Protein AF-A0A924GSC3-F1 (afdb_monomer_lite)

Radius of gyration: 15.81 Å; chains: 1; bounding box: 32×34×38 Å

Structure (mmCIF, N/CA/C/O backbone):
data_AF-A0A924GSC3-F1
#
_entry.id   AF-A0A924GSC3-F1
#
loop_
_atom_site.group_PDB
_atom_site.id
_atom_site.type_symbol
_atom_site.label_atom_id
_atom_site.label_alt_id
_atom_site.label_comp_id
_atom_site.label_asym_id
_atom_site.label_entity_id
_atom_site.label_seq_id
_atom_site.pdbx_PDB_ins_code
_atom_site.Cartn_x
_atom_site.Cartn_y
_atom_site.Cartn_z
_atom_site.occupancy
_atom_site.B_iso_or_equiv
_atom_site.auth_seq_id
_atom_site.auth_comp_id
_atom_site.auth_asym_id
_atom_site.auth_atom_id
_atom_site.pdbx_PDB_model_num
ATOM 1 N N . TYR A 1 1 ? 12.371 16.155 -12.858 1.00 75.56 1 TYR A N 1
ATOM 2 C CA . TYR A 1 1 ? 10.897 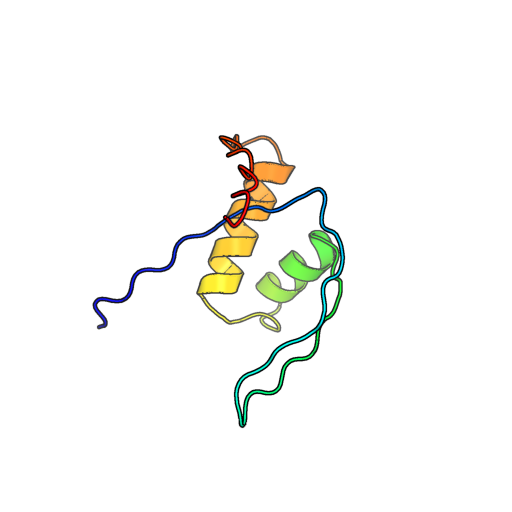16.156 -12.919 1.00 75.56 1 TYR A CA 1
ATOM 3 C C . TYR A 1 1 ? 10.459 15.154 -13.974 1.00 75.56 1 TYR A C 1
ATOM 5 O O . TYR A 1 1 ? 11.122 15.082 -15.000 1.00 75.56 1 TYR A O 1
ATOM 13 N N . SER A 1 2 ? 9.422 14.362 -13.687 1.00 91.94 2 SER A N 1
ATOM 14 C CA . SER A 1 2 ? 8.874 13.300 -14.550 1.00 91.94 2 SER A CA 1
ATOM 15 C C . SER A 1 2 ? 7.431 13.641 -14.943 1.00 91.94 2 SER A C 1
ATOM 17 O O . SER A 1 2 ? 6.785 14.416 -14.241 1.00 91.94 2 SER A O 1
ATOM 19 N N . THR A 1 3 ? 6.931 13.069 -16.038 1.00 95.19 3 THR A N 1
ATOM 20 C CA . THR A 1 3 ? 5.506 13.109 -16.431 1.00 95.19 3 THR A CA 1
ATOM 21 C C . THR A 1 3 ? 4.739 11.873 -15.952 1.00 95.19 3 THR A C 1
ATOM 23 O O . THR A 1 3 ? 3.683 11.552 -16.485 1.00 95.19 3 THR A O 1
ATOM 26 N N . GLU A 1 4 ? 5.314 11.126 -15.016 1.00 95.69 4 GLU A N 1
ATOM 27 C CA . GLU A 1 4 ? 4.733 9.917 -14.446 1.00 95.69 4 GLU A CA 1
ATOM 28 C C . GLU A 1 4 ? 3.500 10.222 -13.586 1.00 95.69 4 GLU A C 1
ATOM 30 O O . GLU A 1 4 ? 3.465 11.207 -12.846 1.00 95.69 4 GLU A O 1
ATOM 35 N N . PHE A 1 5 ? 2.517 9.326 -13.668 1.00 95.00 5 PHE A N 1
ATOM 36 C CA . PHE A 1 5 ? 1.320 9.316 -12.838 1.00 95.00 5 PHE A CA 1
ATOM 37 C C . PHE A 1 5 ? 1.201 7.958 -12.152 1.00 95.00 5 PHE A C 1
ATOM 39 O O . PHE A 1 5 ? 1.481 6.925 -12.760 1.00 95.00 5 PHE A O 1
ATOM 46 N N . ILE A 1 6 ? 0.793 7.973 -10.884 1.00 95.50 6 ILE A N 1
ATOM 47 C CA . ILE A 1 6 ? 0.611 6.776 -10.065 1.00 95.50 6 ILE A CA 1
ATOM 48 C C . ILE A 1 6 ? -0.771 6.861 -9.429 1.00 95.50 6 ILE A C 1
ATOM 50 O O . ILE A 1 6 ? -1.034 7.770 -8.639 1.00 95.50 6 ILE A O 1
ATOM 54 N N . ASP A 1 7 ? -1.626 5.897 -9.751 1.00 95.50 7 ASP A N 1
ATOM 55 C CA . ASP A 1 7 ? -2.941 5.748 -9.135 1.00 95.50 7 ASP A CA 1
ATOM 56 C C . ASP A 1 7 ? -2.859 4.834 -7.905 1.00 95.50 7 ASP A C 1
ATOM 58 O O . ASP A 1 7 ? -2.196 3.794 -7.925 1.00 95.50 7 ASP A O 1
ATOM 62 N N . ILE A 1 8 ? -3.558 5.205 -6.831 1.00 94.56 8 ILE A N 1
ATOM 63 C CA . ILE A 1 8 ? -3.641 4.419 -5.595 1.00 94.56 8 ILE A CA 1
ATOM 64 C C . ILE A 1 8 ? -4.989 3.700 -5.550 1.00 94.56 8 ILE A C 1
ATOM 66 O O . ILE A 1 8 ? -6.040 4.338 -5.591 1.00 94.56 8 ILE A O 1
ATOM 70 N N . TRP A 1 9 ? -4.953 2.375 -5.409 1.00 95.62 9 TRP A N 1
ATOM 71 C CA . TRP A 1 9 ? -6.138 1.520 -5.361 1.00 95.62 9 TRP A CA 1
ATOM 72 C C . TRP A 1 9 ? -6.207 0.743 -4.047 1.00 95.62 9 TRP A C 1
ATOM 74 O O . TRP A 1 9 ? -5.191 0.277 -3.534 1.00 95.62 9 TRP A O 1
ATOM 84 N N . PHE A 1 10 ? -7.423 0.554 -3.535 1.00 96.50 10 PHE A N 1
ATOM 85 C CA . PHE A 1 10 ? -7.699 -0.359 -2.428 1.00 96.50 10 PHE A CA 1
ATOM 86 C C . PHE A 1 10 ? -8.270 -1.664 -2.969 1.00 96.50 10 PHE A C 1
ATOM 88 O O . PHE A 1 10 ? -9.182 -1.656 -3.794 1.00 96.50 10 PHE A O 1
ATOM 95 N N . ALA A 1 11 ? -7.762 -2.784 -2.460 1.00 95.25 11 ALA A N 1
ATOM 96 C CA . ALA A 1 11 ? -8.235 -4.112 -2.813 1.00 95.25 11 ALA A CA 1
ATOM 97 C C . ALA A 1 11 ? -8.607 -4.895 -1.549 1.00 95.25 11 ALA A C 1
ATOM 99 O O . ALA A 1 11 ? -7.937 -4.804 -0.521 1.00 95.25 11 ALA A O 1
ATOM 100 N N . LYS A 1 12 ? -9.693 -5.660 -1.632 1.00 94.00 12 LYS A N 1
ATOM 101 C CA . LYS A 1 12 ? -10.189 -6.545 -0.573 1.00 94.00 12 LYS A CA 1
ATOM 102 C C . LYS A 1 12 ? -10.717 -7.835 -1.196 1.00 94.00 12 LYS A C 1
ATOM 104 O O . LYS A 1 12 ? -10.789 -7.929 -2.418 1.00 94.00 12 LYS A O 1
ATOM 109 N N . ASP A 1 13 ? -11.083 -8.801 -0.356 1.00 93.50 13 ASP A N 1
ATOM 110 C CA . ASP A 1 13 ? -11.623 -10.097 -0.792 1.00 93.50 13 ASP A CA 1
ATOM 111 C C . ASP A 1 13 ? -10.657 -10.834 -1.749 1.00 93.50 13 ASP A C 1
ATOM 113 O O . ASP A 1 13 ? -11.041 -11.413 -2.764 1.00 93.50 13 ASP A O 1
ATOM 117 N N . LEU A 1 14 ? -9.359 -10.768 -1.426 1.00 92.94 14 LEU A N 1
ATOM 118 C CA . LEU A 1 14 ? -8.271 -11.279 -2.257 1.00 92.94 14 LEU A CA 1
ATOM 119 C C . LEU A 1 14 ? -8.178 -12.809 -2.205 1.00 92.94 14 LEU A C 1
ATOM 121 O O . LEU A 1 14 ? -8.276 -13.419 -1.142 1.00 92.94 14 LEU A O 1
ATOM 125 N N . THR A 1 15 ? -7.891 -13.415 -3.358 1.00 93.12 15 THR A N 1
ATOM 126 C CA . THR A 1 15 ? -7.502 -14.827 -3.482 1.00 93.12 15 THR A CA 1
ATOM 127 C C . THR A 1 15 ? -6.092 -14.904 -4.053 1.00 93.12 15 THR A C 1
ATOM 129 O O . THR A 1 15 ? -5.772 -14.193 -5.005 1.00 93.12 15 THR A O 1
ATOM 132 N N . ALA A 1 16 ? -5.241 -15.757 -3.481 1.00 93.12 16 ALA A N 1
ATOM 133 C CA . ALA A 1 16 ? -3.878 -15.935 -3.967 1.00 93.12 16 ALA A CA 1
ATOM 134 C C . ALA A 1 16 ? -3.876 -16.572 -5.368 1.00 93.12 16 ALA A C 1
ATOM 136 O O . ALA A 1 16 ? -4.447 -17.643 -5.571 1.00 93.12 16 ALA A O 1
ATOM 137 N N . GLY A 1 17 ? -3.235 -15.900 -6.325 1.00 91.38 17 GLY A N 1
ATOM 138 C CA . GLY A 1 17 ? -3.008 -16.405 -7.678 1.00 91.38 17 GLY A CA 1
ATOM 139 C C . GLY A 1 17 ? -1.621 -17.025 -7.855 1.00 91.38 17 GLY A C 1
ATOM 140 O O . GLY A 1 17 ? -0.784 -17.005 -6.953 1.00 91.38 17 GLY A O 1
ATOM 141 N N . GLU A 1 18 ? -1.366 -17.553 -9.049 1.00 94.25 18 GLU A N 1
ATOM 142 C CA . GLU A 1 18 ? -0.034 -18.010 -9.446 1.00 94.25 18 GLU A CA 1
ATOM 143 C C . GLU A 1 18 ? 0.913 -16.815 -9.651 1.00 94.25 18 GLU A C 1
ATOM 145 O O . GLU A 1 18 ? 0.551 -15.821 -10.285 1.00 94.25 18 GLU A O 1
ATOM 150 N N . ARG A 1 19 ? 2.143 -16.916 -9.138 1.00 93.75 19 ARG A N 1
ATOM 151 C CA . ARG A 1 19 ? 3.175 -15.887 -9.300 1.00 93.75 19 ARG A CA 1
ATOM 152 C C . ARG A 1 19 ? 3.734 -15.903 -10.725 1.00 93.75 19 ARG A C 1
ATOM 154 O O . ARG A 1 19 ? 4.224 -16.930 -11.181 1.00 93.75 19 ARG A O 1
ATOM 161 N N . LYS A 1 20 ? 3.725 -14.745 -11.389 1.00 95.00 20 LYS A N 1
ATOM 162 C CA . LYS A 1 20 ? 4.262 -14.543 -12.743 1.00 95.00 20 LYS A CA 1
ATOM 163 C C . LYS A 1 20 ? 5.108 -13.274 -12.752 1.00 95.00 20 LYS A C 1
ATOM 165 O O . LYS A 1 20 ? 4.546 -12.188 -12.761 1.00 95.00 20 LYS A O 1
ATOM 170 N N . LEU A 1 21 ? 6.426 -13.434 -12.659 1.00 96.25 21 LEU A N 1
ATOM 171 C CA . LEU A 1 21 ? 7.385 -12.327 -12.679 1.00 96.25 21 LEU A CA 1
ATOM 172 C C . LEU A 1 21 ? 8.046 -12.206 -14.046 1.00 96.25 21 LEU A C 1
ATOM 174 O O . LEU A 1 21 ? 8.206 -13.214 -14.744 1.00 96.25 21 LEU A O 1
ATOM 178 N N . ASP A 1 22 ? 8.518 -11.009 -14.360 1.00 96.62 22 ASP A N 1
ATOM 179 C CA . ASP A 1 22 ? 9.352 -10.783 -15.534 1.00 96.62 22 ASP A CA 1
ATOM 180 C C . ASP A 1 22 ? 10.784 -11.317 -15.339 1.00 96.62 22 ASP A C 1
ATOM 182 O O . ASP A 1 22 ? 11.270 -11.556 -14.229 1.00 96.62 22 ASP A O 1
ATOM 186 N N . VAL A 1 23 ? 11.503 -11.527 -16.446 1.00 96.44 23 VAL A N 1
ATOM 187 C CA . VAL A 1 23 ? 12.897 -11.996 -16.401 1.00 96.44 23 VAL A CA 1
ATOM 188 C C . VAL A 1 23 ? 13.773 -10.963 -15.688 1.00 96.44 23 VAL A C 1
ATOM 190 O O . VAL A 1 23 ? 13.906 -9.831 -16.142 1.00 96.44 23 VAL A O 1
ATOM 193 N N . GLY A 1 24 ? 14.419 -11.381 -14.596 1.00 96.00 24 GLY A N 1
ATOM 194 C CA . GLY A 1 24 ? 15.271 -10.513 -13.775 1.00 96.00 24 GLY A CA 1
ATOM 195 C C . GLY A 1 24 ? 14.518 -9.723 -12.701 1.00 96.00 24 GLY A C 1
ATOM 196 O O . GLY A 1 24 ? 15.153 -8.984 -11.950 1.00 96.00 24 GLY A O 1
ATOM 197 N N . GLU A 1 25 ? 13.200 -9.893 -12.592 1.00 96.69 25 GLU A N 1
ATOM 198 C CA . GLU A 1 25 ? 12.409 -9.347 -11.495 1.00 96.69 25 GLU A CA 1
ATOM 199 C C . GLU A 1 25 ? 12.477 -10.272 -10.267 1.00 96.69 25 GLU A C 1
ATOM 201 O O . GLU A 1 25 ? 12.286 -11.486 -10.356 1.00 96.69 25 GLU A O 1
ATOM 206 N N . PHE A 1 26 ? 12.736 -9.687 -9.095 1.00 95.81 26 PHE A N 1
ATOM 207 C CA . PHE A 1 26 ? 12.757 -10.381 -7.808 1.00 95.81 26 PHE A CA 1
ATOM 208 C C . PHE A 1 26 ? 11.782 -9.689 -6.857 1.00 95.81 26 PHE A C 1
ATOM 210 O O . PHE A 1 26 ? 11.814 -8.470 -6.712 1.00 95.81 26 PHE A O 1
ATOM 217 N N . LEU A 1 27 ? 10.918 -10.470 -6.208 1.00 95.00 27 LEU A N 1
ATOM 218 C CA . LEU A 1 27 ? 9.856 -9.959 -5.339 1.00 95.00 27 LEU A CA 1
ATOM 219 C C . LEU A 1 27 ? 9.668 -10.864 -4.120 1.00 95.00 27 LEU A C 1
ATOM 221 O O . LEU A 1 27 ? 9.449 -12.063 -4.271 1.00 95.00 27 LEU A O 1
ATOM 225 N N . ASP A 1 28 ? 9.669 -10.294 -2.926 1.00 94.94 28 ASP A N 1
ATOM 226 C CA . ASP A 1 28 ? 9.238 -10.998 -1.721 1.00 94.94 28 ASP A CA 1
ATOM 227 C C . ASP A 1 28 ? 7.935 -10.387 -1.220 1.00 94.94 28 ASP A C 1
ATOM 229 O O . ASP A 1 28 ? 7.751 -9.170 -1.238 1.00 94.94 28 ASP A O 1
ATOM 233 N N . VAL A 1 29 ? 7.009 -11.251 -0.807 1.00 93.50 29 VAL A N 1
ATOM 234 C CA . VAL A 1 29 ? 5.692 -10.843 -0.316 1.00 93.50 29 VAL A CA 1
ATOM 235 C C . VAL A 1 29 ? 5.652 -11.062 1.185 1.00 93.50 29 VAL A C 1
ATOM 237 O O . VAL A 1 29 ? 5.936 -12.158 1.669 1.00 93.50 29 VAL A O 1
ATOM 240 N N . CYS A 1 30 ? 5.265 -10.025 1.918 1.00 94.88 30 CYS A N 1
ATOM 241 C CA . CYS A 1 30 ? 5.035 -10.089 3.351 1.00 94.88 30 CYS A CA 1
ATOM 242 C C . CYS A 1 30 ? 3.655 -9.525 3.702 1.00 94.88 30 CYS A C 1
ATOM 244 O O . CYS A 1 30 ? 3.020 -8.820 2.917 1.00 94.88 30 CYS A O 1
ATOM 246 N N . THR A 1 31 ? 3.193 -9.852 4.903 1.00 96.50 31 THR A N 1
ATOM 247 C CA . THR A 1 31 ? 2.016 -9.235 5.513 1.00 96.50 31 THR A CA 1
ATOM 248 C C . THR A 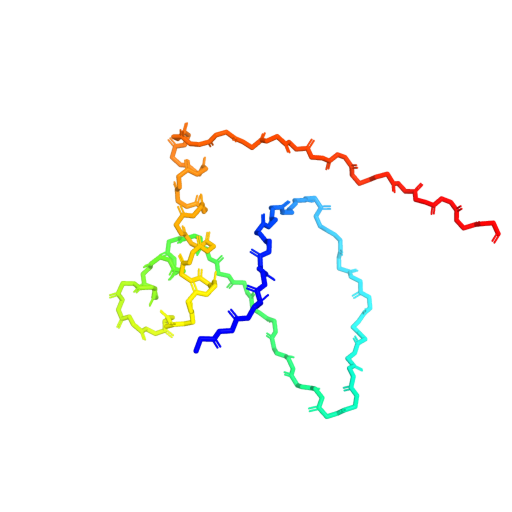1 31 ? 2.469 -8.277 6.601 1.00 96.50 31 THR A C 1
ATOM 250 O O . THR A 1 31 ? 3.325 -8.638 7.405 1.00 96.50 31 THR A O 1
ATOM 253 N N . ALA A 1 32 ? 1.851 -7.103 6.664 1.00 96.88 32 ALA A N 1
ATOM 254 C CA . ALA A 1 32 ? 2.014 -6.157 7.758 1.00 96.88 32 ALA A CA 1
ATOM 255 C C . ALA A 1 32 ? 0.636 -5.660 8.193 1.00 96.88 32 ALA A C 1
ATOM 257 O O . ALA A 1 32 ? -0.259 -5.444 7.370 1.00 96.88 32 ALA A O 1
ATOM 258 N N . THR A 1 33 ? 0.462 -5.467 9.492 1.00 98.31 33 THR A N 1
ATOM 259 C CA . THR A 1 33 ? -0.684 -4.735 10.021 1.00 98.31 33 THR A CA 1
ATOM 260 C C . THR A 1 33 ? -0.572 -3.252 9.647 1.00 98.31 33 THR A C 1
ATOM 262 O O . THR A 1 33 ? 0.535 -2.736 9.456 1.00 98.31 33 THR A O 1
ATOM 265 N N . PRO A 1 34 ? -1.692 -2.507 9.607 1.00 97.94 34 PRO A N 1
ATOM 266 C CA . PRO A 1 34 ? -1.638 -1.061 9.395 1.00 97.94 34 PRO A CA 1
ATOM 267 C C . PRO A 1 34 ? -0.750 -0.336 10.417 1.00 97.94 34 PRO A C 1
ATOM 269 O O . PRO A 1 34 ? -0.064 0.618 10.067 1.00 97.94 34 PRO A O 1
ATOM 272 N N . GLY A 1 35 ? -0.727 -0.806 11.671 1.00 98.25 35 GLY A N 1
ATOM 273 C CA . GLY A 1 35 ? 0.111 -0.232 12.725 1.00 98.25 35 GLY A CA 1
ATOM 274 C C . GLY A 1 35 ? 1.608 -0.398 12.459 1.00 98.25 35 GLY A C 1
ATOM 275 O O . GLY A 1 35 ? 2.352 0.572 12.577 1.00 98.25 35 GLY A O 1
ATOM 276 N N . GLU A 1 36 ? 2.043 -1.594 12.051 1.00 98.50 36 GLU A 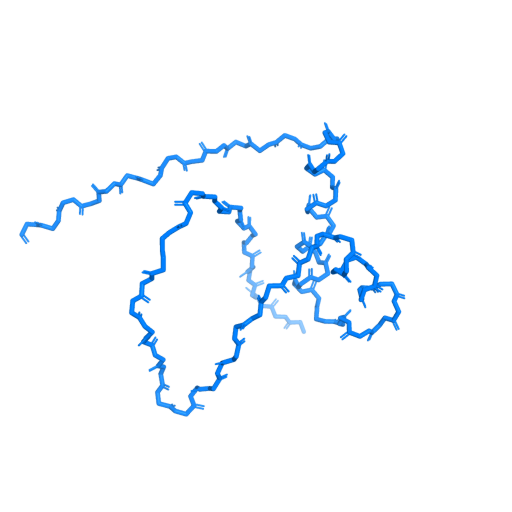N 1
ATOM 277 C CA . GLU A 1 36 ? 3.445 -1.861 11.691 1.00 98.50 36 GLU A CA 1
ATOM 278 C C . GLU A 1 36 ? 3.888 -1.017 10.494 1.00 98.50 36 GLU A C 1
ATOM 280 O O . GLU A 1 36 ? 4.958 -0.414 10.530 1.00 98.50 36 GLU A O 1
ATOM 285 N N . LEU A 1 37 ? 3.041 -0.910 9.463 1.00 98.25 37 LEU A N 1
ATOM 286 C CA . LEU A 1 37 ? 3.341 -0.096 8.287 1.00 98.25 37 LEU A CA 1
ATOM 287 C C . LEU A 1 37 ? 3.494 1.390 8.650 1.00 98.25 37 LEU A C 1
ATOM 289 O O . LEU A 1 37 ? 4.467 2.023 8.245 1.00 98.25 37 LEU A O 1
ATOM 293 N N . LEU A 1 38 ? 2.574 1.944 9.447 1.00 98.31 38 LEU A N 1
ATOM 294 C CA . LEU A 1 38 ? 2.640 3.342 9.889 1.00 98.31 38 LEU A CA 1
ATOM 295 C C . LEU A 1 38 ? 3.849 3.613 10.789 1.00 98.31 38 LEU A C 1
ATOM 297 O O . LEU A 1 38 ? 4.463 4.678 10.689 1.00 98.31 38 LEU A O 1
ATOM 301 N N . GLN A 1 39 ? 4.213 2.655 11.644 1.00 98.50 39 GLN A N 1
ATOM 302 C CA . GLN A 1 39 ? 5.431 2.736 12.442 1.00 98.50 39 GLN A CA 1
ATOM 303 C C . GLN A 1 39 ? 6.669 2.769 11.537 1.00 98.50 39 GLN A C 1
ATOM 305 O O . GLN A 1 39 ? 7.514 3.644 11.719 1.00 98.50 39 GLN A O 1
ATOM 310 N N . GLY A 1 40 ? 6.713 1.921 10.506 1.00 98.44 40 GLY A N 1
ATOM 311 C CA . GLY A 1 40 ? 7.802 1.915 9.533 1.00 98.44 40 GLY A CA 1
ATOM 312 C C . GLY A 1 40 ? 7.917 3.215 8.727 1.00 98.44 40 GLY A C 1
ATOM 313 O O . GLY A 1 40 ? 9.015 3.704 8.462 1.00 98.44 40 GLY A O 1
ATOM 314 N N . CYS A 1 41 ? 6.785 3.841 8.386 1.00 98.38 41 CYS A N 1
ATOM 315 C CA . CYS A 1 41 ? 6.779 5.179 7.785 1.00 98.38 41 CYS A CA 1
ATOM 316 C C . CYS A 1 41 ? 7.347 6.238 8.743 1.00 98.38 41 CYS A C 1
ATOM 318 O O . CYS A 1 41 ? 8.044 7.157 8.316 1.00 98.38 41 CYS A O 1
ATOM 320 N N . ARG A 1 42 ? 7.039 6.127 10.040 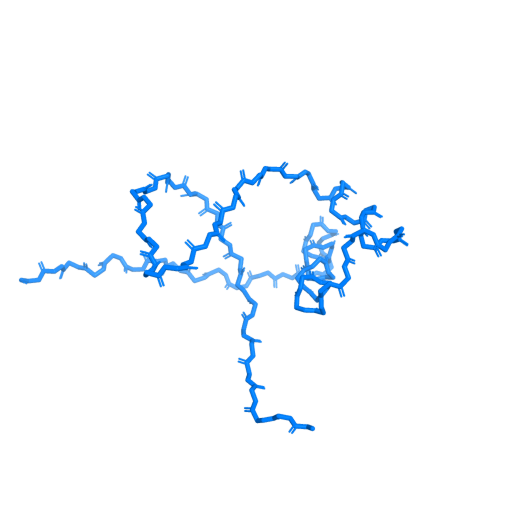1.00 98.12 42 ARG A N 1
ATOM 321 C CA . ARG A 1 42 ? 7.476 7.077 11.069 1.00 98.12 42 ARG A CA 1
ATOM 322 C C . ARG A 1 42 ? 8.967 6.968 11.380 1.00 98.12 42 ARG A C 1
ATOM 324 O O . ARG A 1 42 ? 9.604 7.999 11.580 1.00 98.12 42 ARG A O 1
ATOM 331 N N . ASP A 1 43 ? 9.501 5.755 11.496 1.00 98.19 43 ASP A N 1
ATOM 332 C CA . ASP A 1 43 ? 10.914 5.529 11.834 1.00 98.19 43 ASP A CA 1
ATOM 333 C C . ASP A 1 43 ? 11.855 5.544 10.622 1.00 98.19 43 ASP A C 1
ATOM 335 O O . ASP A 1 43 ? 13.075 5.554 10.790 1.00 98.19 43 ASP A O 1
ATOM 339 N N . GLY A 1 44 ? 11.300 5.624 9.412 1.00 98.06 44 GLY A N 1
ATOM 340 C CA . GLY A 1 44 ? 12.067 5.739 8.179 1.00 98.06 44 GLY A CA 1
ATOM 341 C C . GLY A 1 44 ? 12.586 4.406 7.649 1.00 98.06 44 GLY A C 1
ATOM 342 O O . GLY A 1 44 ? 13.424 4.409 6.752 1.00 98.06 44 GLY A O 1
ATOM 343 N N . SER A 1 45 ? 12.098 3.268 8.151 1.00 98.12 45 SER A N 1
ATOM 344 C CA . SER A 1 45 ? 12.314 1.970 7.496 1.00 98.12 45 SER A CA 1
ATOM 345 C C . SER A 1 45 ? 11.490 1.825 6.207 1.00 98.12 45 SER A C 1
ATOM 347 O O . SER A 1 45 ? 11.907 1.118 5.290 1.00 98.12 45 SER A O 1
ATOM 349 N N . VAL A 1 46 ? 10.374 2.556 6.086 1.00 98.25 46 VAL A N 1
ATOM 350 C CA . VAL A 1 46 ? 9.605 2.724 4.843 1.00 98.25 46 VAL A CA 1
ATOM 351 C C . VAL A 1 46 ? 9.806 4.142 4.320 1.00 98.25 46 VAL A C 1
ATOM 353 O O . VAL A 1 46 ? 9.307 5.102 4.901 1.00 98.25 46 VAL A O 1
ATOM 356 N N . THR A 1 47 ? 10.525 4.278 3.207 1.00 98.06 47 THR A N 1
ATOM 357 C CA . THR A 1 47 ? 10.917 5.586 2.643 1.00 98.06 47 THR A CA 1
ATOM 358 C C . THR A 1 47 ? 10.362 5.856 1.251 1.00 98.06 47 THR A C 1
ATOM 360 O O . THR A 1 47 ? 10.376 6.997 0.790 1.00 98.06 47 THR A O 1
ATOM 363 N N . ASP A 1 48 ? 9.871 4.823 0.569 1.00 97.94 48 ASP A N 1
ATOM 364 C CA . ASP A 1 48 ? 9.341 4.936 -0.783 1.00 97.94 48 ASP A CA 1
ATOM 365 C C . ASP A 1 48 ? 8.109 5.857 -0.824 1.00 97.94 48 ASP A C 1
ATOM 367 O O . ASP A 1 48 ? 7.116 5.628 -0.133 1.00 97.94 48 ASP A O 1
ATOM 371 N N . GLY A 1 49 ? 8.160 6.896 -1.663 1.00 97.75 49 GLY A N 1
ATOM 372 C CA . GLY A 1 49 ? 7.159 7.968 -1.676 1.00 97.75 49 GLY A CA 1
ATOM 373 C C . GLY A 1 49 ? 5.741 7.492 -1.995 1.00 97.75 49 GLY A C 1
ATOM 374 O O . GLY A 1 49 ? 4.793 7.902 -1.328 1.00 97.75 49 GLY A O 1
ATOM 375 N N . LYS A 1 50 ? 5.579 6.584 -2.965 1.00 97.31 50 LYS A N 1
ATOM 376 C CA . LYS A 1 50 ? 4.261 6.018 -3.309 1.00 97.31 50 LYS A CA 1
ATOM 377 C C . LYS A 1 50 ? 3.717 5.120 -2.191 1.00 97.31 50 LYS A C 1
ATOM 379 O O . LYS A 1 50 ? 2.519 5.156 -1.921 1.00 97.31 50 LYS A O 1
ATOM 384 N N . THR A 1 51 ? 4.588 4.408 -1.472 1.00 98.06 51 THR A N 1
ATOM 385 C CA . THR A 1 51 ? 4.196 3.640 -0.280 1.00 98.06 51 THR A CA 1
ATOM 386 C C . THR A 1 51 ? 3.765 4.562 0.864 1.00 98.06 51 THR A C 1
ATOM 388 O O . THR A 1 51 ? 2.721 4.330 1.467 1.00 98.06 51 THR A O 1
ATOM 391 N N . LEU A 1 52 ? 4.491 5.659 1.119 1.00 98.44 52 LEU A N 1
ATOM 392 C CA . LEU A 1 52 ? 4.109 6.665 2.122 1.00 98.44 52 LEU A CA 1
ATOM 393 C C . LEU A 1 52 ? 2.742 7.302 1.815 1.00 98.44 52 LEU A C 1
ATOM 395 O O . LEU A 1 52 ? 1.911 7.453 2.713 1.00 98.44 52 LEU A O 1
ATOM 399 N N . VAL A 1 53 ? 2.481 7.636 0.545 1.00 98.31 53 VAL A N 1
ATOM 400 C CA . VAL A 1 53 ? 1.172 8.145 0.096 1.00 98.31 53 VAL A CA 1
ATOM 401 C C . VAL A 1 53 ? 0.079 7.086 0.281 1.00 98.31 53 VAL A C 1
ATOM 403 O O . VAL A 1 53 ? -1.003 7.411 0.768 1.00 98.31 53 VAL A O 1
ATOM 406 N N . GLY A 1 54 ? 0.361 5.818 -0.031 1.00 98.12 54 GLY A N 1
ATOM 407 C CA . GLY A 1 54 ? -0.548 4.702 0.243 1.00 98.12 54 GLY A CA 1
ATOM 408 C C . GLY A 1 54 ? -0.896 4.571 1.731 1.00 98.12 54 GLY A C 1
ATOM 409 O O . GLY A 1 54 ? -2.072 4.465 2.081 1.00 98.12 54 GLY A O 1
ATOM 410 N N . SER A 1 55 ? 0.094 4.674 2.622 1.00 98.25 55 SER A N 1
ATOM 411 C CA . SER A 1 55 ? -0.106 4.647 4.079 1.00 98.25 55 SER A CA 1
ATOM 412 C C . SER A 1 55 ? -0.955 5.818 4.585 1.00 98.25 55 SER A C 1
ATOM 414 O O . SER A 1 55 ? -1.812 5.624 5.450 1.00 98.25 55 SER A O 1
ATOM 416 N N . LEU A 1 56 ? -0.771 7.022 4.023 1.00 98.31 56 LEU A N 1
ATOM 417 C CA . LEU A 1 56 ? -1.605 8.197 4.313 1.00 98.31 56 LEU A CA 1
ATOM 418 C C . LEU A 1 56 ? -3.077 7.955 3.944 1.00 98.31 56 LEU A C 1
ATOM 420 O O . LEU A 1 56 ? -3.978 8.318 4.704 1.00 98.31 56 LEU A O 1
ATOM 424 N N . TRP A 1 57 ? -3.334 7.345 2.788 1.00 98.38 57 TRP A N 1
ATOM 425 C CA . TRP A 1 57 ? -4.687 6.952 2.402 1.00 98.38 57 TRP A CA 1
ATOM 426 C C . TRP A 1 57 ? -5.251 5.902 3.353 1.00 98.38 57 TRP A C 1
ATOM 428 O O . TRP A 1 57 ? -6.351 6.076 3.880 1.00 98.38 57 TRP A O 1
ATOM 438 N N . LEU A 1 58 ? -4.478 4.849 3.630 1.00 98.12 58 LEU A N 1
ATOM 439 C CA . LEU A 1 58 ? -4.889 3.752 4.500 1.00 98.12 58 LEU A CA 1
ATOM 440 C C . LEU A 1 58 ? -5.307 4.250 5.890 1.00 98.12 58 LEU A C 1
ATOM 442 O O . LEU A 1 58 ? -6.385 3.885 6.356 1.00 98.12 58 LEU A O 1
ATOM 446 N N . GLN A 1 59 ? -4.519 5.120 6.533 1.00 98.06 59 GLN A N 1
ATOM 447 C CA . GLN A 1 59 ? -4.863 5.629 7.869 1.00 98.06 59 GLN A CA 1
ATOM 448 C C . GLN A 1 59 ? -6.179 6.423 7.891 1.00 98.06 59 GLN A C 1
ATOM 450 O O . GLN A 1 59 ? -6.934 6.317 8.855 1.00 98.06 59 GLN A O 1
ATOM 455 N N . ASN A 1 60 ? -6.472 7.206 6.846 1.00 98.50 60 ASN A N 1
ATOM 456 C CA . ASN A 1 60 ? -7.673 8.043 6.796 1.00 98.50 60 ASN A CA 1
ATOM 457 C C . ASN A 1 60 ? -8.924 7.233 6.449 1.00 98.50 60 ASN A C 1
ATOM 459 O O . ASN A 1 60 ? -10.013 7.544 6.927 1.00 98.50 60 ASN A O 1
ATOM 463 N N . VAL A 1 61 ? -8.772 6.177 5.650 1.00 98.12 61 VAL A N 1
ATOM 464 C CA . VAL A 1 61 ? -9.852 5.217 5.404 1.00 98.12 61 VAL A CA 1
ATOM 465 C C . VAL A 1 61 ? -10.175 4.451 6.685 1.00 98.12 61 VAL A C 1
ATOM 467 O O . VAL A 1 61 ? -11.338 4.352 7.067 1.00 98.12 61 VAL A O 1
ATOM 470 N N . LEU A 1 62 ? -9.155 3.954 7.394 1.00 97.56 62 LEU A N 1
ATOM 471 C CA . LEU A 1 62 ? -9.349 3.199 8.636 1.00 97.56 62 LEU A CA 1
ATOM 472 C C . LEU A 1 62 ? -9.904 4.053 9.783 1.00 97.56 62 LEU A C 1
ATOM 474 O O . LEU A 1 62 ? -10.646 3.535 10.614 1.00 97.56 62 LEU A O 1
ATOM 478 N N . SER A 1 63 ? -9.583 5.349 9.831 1.00 98.00 63 SER A N 1
ATOM 479 C CA . SER A 1 63 ? -10.167 6.275 10.812 1.00 98.0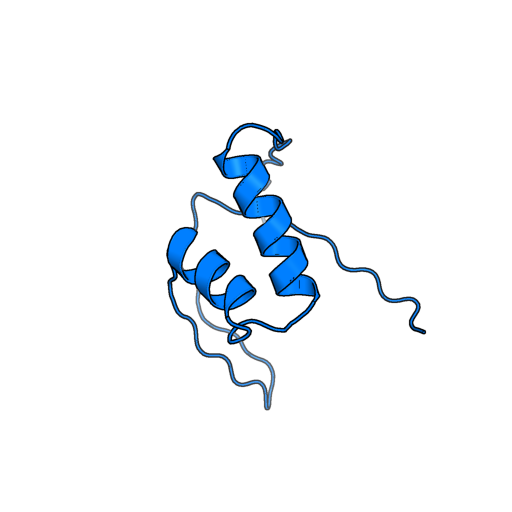0 63 SER A CA 1
ATOM 480 C C . SER A 1 63 ? -11.602 6.702 10.473 1.00 98.00 63 SER A C 1
ATOM 482 O O . SER A 1 63 ? -12.249 7.357 11.289 1.00 98.00 63 SER A O 1
ATOM 484 N N . GLY A 1 64 ? -12.100 6.361 9.279 1.00 97.94 64 GLY A N 1
ATOM 485 C CA . GLY A 1 64 ? -13.398 6.802 8.769 1.00 97.94 64 GLY A CA 1
ATOM 486 C C . GLY A 1 64 ? -13.419 8.251 8.271 1.00 97.94 64 GLY A C 1
ATOM 487 O O . GLY A 1 64 ? -14.482 8.741 7.895 1.00 97.94 64 GLY A O 1
ATOM 488 N N . ALA A 1 65 ? -12.274 8.940 8.246 1.00 98.44 65 ALA A N 1
ATOM 489 C CA . ALA A 1 65 ? -12.177 10.300 7.725 1.00 98.44 65 ALA A CA 1
ATOM 490 C C . ALA A 1 65 ? -12.403 10.346 6.207 1.00 98.44 65 ALA A C 1
ATOM 492 O O . ALA A 1 65 ? -13.015 11.292 5.710 1.00 98.44 65 ALA A O 1
ATOM 493 N N . TRP A 1 66 ? -11.925 9.332 5.474 1.00 98.12 66 TRP A N 1
ATOM 494 C CA . TRP A 1 66 ? -12.094 9.211 4.024 1.00 98.12 66 TRP A CA 1
ATOM 495 C C . TRP A 1 66 ? -12.931 7.984 3.675 1.00 98.12 66 TRP A C 1
ATOM 497 O O . TRP A 1 66 ? -12.697 6.883 4.169 1.00 98.12 66 TRP A O 1
ATOM 507 N N . THR A 1 67 ? -13.908 8.179 2.792 1.00 97.19 67 THR A N 1
ATOM 508 C CA . THR A 1 67 ? -14.757 7.103 2.276 1.00 97.19 67 THR A CA 1
ATOM 509 C C . THR A 1 67 ? -14.261 6.668 0.904 1.00 97.19 67 THR A C 1
ATOM 511 O O . THR A 1 67 ? -13.829 7.490 0.098 1.00 97.19 67 THR A O 1
ATOM 514 N N . LEU A 1 68 ? -14.290 5.360 0.655 1.00 95.88 68 LEU A N 1
ATOM 515 C CA . LEU A 1 68 ? -13.906 4.782 -0.628 1.00 95.88 68 LEU A CA 1
ATOM 516 C C . LEU A 1 68 ? -15.148 4.544 -1.483 1.00 95.88 68 LEU A C 1
ATOM 518 O O . LEU A 1 68 ? -16.122 3.955 -1.009 1.00 95.88 68 LEU A O 1
ATOM 522 N N . ASP A 1 69 ? -15.073 4.940 -2.750 1.00 94.56 69 ASP A N 1
ATOM 523 C CA . ASP A 1 69 ? -16.016 4.498 -3.773 1.00 94.56 69 ASP A CA 1
ATOM 524 C C . ASP A 1 69 ? -15.530 3.168 -4.365 1.00 94.56 69 ASP A C 1
ATOM 526 O O . ASP A 1 69 ? -14.641 3.120 -5.219 1.00 94.56 69 ASP A O 1
ATOM 530 N N . TRP A 1 70 ? -16.056 2.064 -3.837 1.00 93.69 70 TRP A N 1
ATOM 531 C CA . TRP A 1 70 ? -15.623 0.724 -4.219 1.00 93.69 70 TRP A CA 1
ATOM 532 C C . TRP A 1 70 ? -16.093 0.364 -5.626 1.00 93.69 70 TRP A C 1
ATOM 534 O O . TRP A 1 70 ? -17.285 0.209 -5.885 1.00 93.69 70 TRP A O 1
ATOM 544 N N . GLN A 1 71 ? -15.134 0.115 -6.513 1.00 89.12 71 GLN A N 1
ATOM 545 C CA . GLN A 1 71 ? -15.409 -0.406 -7.846 1.00 89.12 71 GLN A CA 1
ATOM 546 C C . GLN A 1 71 ? -15.498 -1.935 -7.800 1.00 89.12 71 GLN A C 1
ATOM 548 O O . GLN A 1 71 ? -14.575 -2.616 -7.352 1.00 89.12 71 GLN A O 1
ATOM 553 N N . ALA A 1 72 ? -16.615 -2.494 -8.270 1.00 84.25 72 ALA A N 1
ATOM 554 C CA . ALA A 1 72 ? -16.748 -3.939 -8.403 1.00 84.25 72 ALA A CA 1
ATOM 555 C C . ALA A 1 72 ? -15.828 -4.444 -9.524 1.00 84.25 72 ALA A C 1
ATOM 557 O O . ALA A 1 72 ? -15.913 -3.971 -10.662 1.00 84.25 72 ALA A O 1
ATOM 558 N N . CYS A 1 73 ? -14.988 -5.438 -9.222 1.00 70.81 73 CYS A N 1
ATOM 559 C CA . CYS A 1 73 ? -14.216 -6.141 -10.241 1.00 70.81 73 CYS A CA 1
ATOM 560 C C . CYS A 1 73 ? -15.192 -6.924 -11.128 1.00 70.81 73 CYS A C 1
ATOM 562 O O . CYS A 1 73 ? -15.681 -7.991 -10.753 1.00 70.81 73 CYS A O 1
ATOM 564 N N . ARG A 1 74 ? -15.545 -6.362 -12.288 1.00 70.44 74 ARG A N 1
ATOM 565 C CA . ARG A 1 74 ? -16.346 -7.075 -13.284 1.00 70.44 74 ARG A CA 1
ATOM 566 C C . ARG A 1 74 ? -15.477 -8.191 -13.850 1.00 70.44 74 ARG A C 1
ATOM 568 O O . ARG A 1 74 ? -14.469 -7.917 -14.496 1.00 70.44 74 ARG A O 1
ATOM 575 N N . SER A 1 75 ? -15.865 -9.440 -13.619 1.00 60.25 75 SER A N 1
ATOM 576 C CA . SER A 1 75 ? -15.246 -10.581 -14.282 1.00 60.25 75 SER A CA 1
ATOM 577 C C . SER A 1 75 ? -15.486 -10.464 -15.788 1.00 60.25 75 SER A C 1
ATOM 579 O O . SER A 1 75 ? -16.597 -10.627 -16.287 1.00 60.25 75 SER A O 1
ATOM 581 N N . SER A 1 76 ? -14.430 -10.141 -16.529 1.00 54.59 76 SER A N 1
ATOM 582 C CA . SER A 1 76 ? -14.405 -10.301 -17.979 1.00 54.59 76 SER A CA 1
ATOM 583 C C . SER A 1 76 ? -14.482 -11.799 -18.277 1.00 54.59 76 SER A C 1
ATOM 585 O O . SER A 1 76 ? -13.504 -12.512 -18.051 1.00 54.59 76 SER A O 1
ATOM 587 N N . SER A 1 77 ? -15.623 -12.298 -18.769 1.00 44.97 77 SER A N 1
ATOM 588 C CA . SER A 1 77 ? -15.657 -13.630 -19.377 1.00 44.97 77 SER A CA 1
ATOM 589 C C . SER A 1 77 ? -14.804 -13.581 -20.643 1.00 44.97 77 SER A C 1
ATOM 591 O O . SER A 1 77 ? -15.169 -12.899 -21.601 1.00 44.97 77 SER A O 1
ATOM 593 N N . ALA A 1 78 ? -13.660 -14.260 -20.637 1.00 44.53 78 ALA A N 1
ATOM 594 C CA . ALA A 1 78 ? -12.918 -14.512 -21.863 1.00 44.53 78 ALA A CA 1
ATOM 595 C C . ALA A 1 78 ? -13.811 -15.328 -22.816 1.00 44.53 78 ALA A C 1
ATOM 597 O O . ALA A 1 78 ? -14.349 -16.361 -22.411 1.00 44.53 78 ALA A O 1
ATOM 598 N N . ALA A 1 79 ? -14.013 -14.805 -24.028 1.00 38.88 79 ALA A N 1
ATOM 599 C CA . ALA A 1 79 ? -14.571 -15.535 -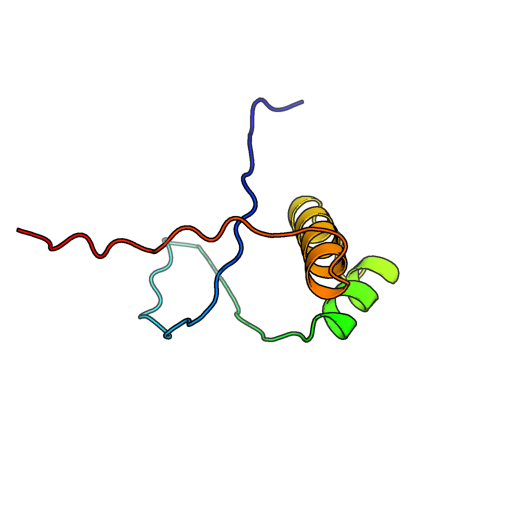25.164 1.00 38.88 79 ALA A CA 1
ATOM 600 C C . ALA A 1 79 ? -13.485 -16.395 -25.822 1.00 38.88 79 ALA A C 1
ATOM 602 O O . ALA A 1 79 ? -12.306 -15.972 -25.775 1.00 38.88 79 ALA A O 1
#

pLDDT: mean 92.32, std 12.63, range [38.88, 98.5]

Foldseek 3Di:
DDPDDDDADDDDPDDDDDDDDDVPDDDDDDDDDLVRLVVCLVVVVDPDPVSNVNSVVVVCVVVVVDDDPDDDPPDDDDD

Secondary structure (DSSP, 8-state):
------------S-------PPTT---------HHHHHHHHHHTS---HHHHHHHHHHHHHHTTSS---PPP-------

Sequence (79 aa):
YSTEFIDIWFAKDLTAGERKLDVGEFLDVCTATPGELLQGCRDGSVTDGKTLVGSLWLQNVLSGAWTLDWQACRSSSAA